Protein AF-A0A839ST83-F1 (afdb_monomer_lite)

Sequence (124 aa):
MRKKEILDAVQRLDEVALYELAADEMESGAIVKGLWLKAQVASRDDPEKARLEYLNLRVQALKDERVVSEIYGEQVSGESYEIDTRTGGRIFRNKKYYEIDRIAWANREGVYEDEFMPAPILKK

Organism: NCBI:txid1579333

Foldseek 3Di:
DVVVVVVVVVVVVLLVVLLVVQVCCVVVVVAPVVLLVVLCVVVVNPPVSSSVSSSVSSSVVVVVVVVVCVVVVVVVVPDDDDPPPPDPDDDPDPPDDPPVVVVVVPPPDDDDDDPDDDDDDDDD

pLDDT: mean 71.06, std 25.55, range [34.28, 97.5]

Radius of gyration: 22.61 Å; chains: 1; bounding box: 65×32×58 Å

Structure (mmCIF, N/CA/C/O backbone):
data_AF-A0A839ST83-F1
#
_entry.id   AF-A0A839ST83-F1
#
loop_
_atom_site.group_PDB
_atom_site.id
_atom_site.type_symbol
_atom_site.label_atom_id
_atom_site.label_alt_id
_atom_site.label_comp_id
_atom_site.label_asym_id
_atom_site.label_entity_id
_atom_site.label_seq_id
_atom_site.pdbx_PDB_ins_code
_atom_site.Cartn_x
_atom_site.Cartn_y
_atom_site.Cartn_z
_atom_site.occupancy
_atom_site.B_iso_or_equiv
_atom_site.auth_seq_id
_atom_site.auth_comp_id
_atom_site.auth_asym_id
_atom_site.auth_atom_id
_atom_site.pdbx_PDB_model_num
ATOM 1 N N . MET A 1 1 ? 2.263 7.671 -32.013 1.00 63.91 1 MET A N 1
ATOM 2 C CA . MET A 1 1 ? 1.005 7.257 -31.352 1.00 63.91 1 MET A CA 1
ATOM 3 C C . MET A 1 1 ? 1.164 5.973 -30.541 1.00 63.91 1 MET A C 1
ATOM 5 O O . MET A 1 1 ? 1.046 6.079 -29.333 1.00 63.91 1 MET A O 1
ATOM 9 N N . ARG A 1 2 ? 1.570 4.828 -31.121 1.00 79.75 2 ARG A N 1
ATOM 10 C CA . ARG A 1 2 ? 1.689 3.531 -30.402 1.00 79.75 2 ARG A CA 1
ATOM 11 C C . ARG A 1 2 ? 2.475 3.527 -29.077 1.00 79.75 2 ARG A C 1
ATOM 13 O O . ARG A 1 2 ? 2.124 2.796 -28.164 1.00 79.75 2 ARG A O 1
ATOM 20 N N . LYS A 1 3 ? 3.523 4.349 -28.936 1.00 83.38 3 LYS A N 1
ATOM 21 C CA . LYS A 1 3 ? 4.343 4.398 -27.708 1.00 83.38 3 LYS A CA 1
ATOM 22 C C . LYS A 1 3 ? 3.552 4.847 -26.468 1.00 83.38 3 LYS A C 1
ATOM 24 O O . LYS A 1 3 ? 3.816 4.343 -25.386 1.00 83.38 3 LYS A O 1
ATOM 29 N N . LYS A 1 4 ? 2.596 5.770 -26.628 1.00 89.81 4 LYS A N 1
ATOM 30 C CA . LYS A 1 4 ? 1.775 6.265 -25.512 1.00 89.81 4 LYS A CA 1
ATOM 31 C C . LYS A 1 4 ? 0.800 5.190 -25.034 1.00 89.81 4 LYS A C 1
ATOM 33 O O . LYS A 1 4 ? 0.749 4.902 -23.854 1.00 89.81 4 LYS A O 1
ATOM 38 N N . GLU A 1 5 ? 0.101 4.550 -25.965 1.00 90.62 5 GLU A N 1
ATOM 39 C CA . GLU A 1 5 ? -0.876 3.498 -25.655 1.00 90.62 5 GLU A CA 1
ATOM 40 C C . GLU A 1 5 ? -0.228 2.304 -24.944 1.00 90.62 5 GLU A C 1
ATOM 42 O O . GLU A 1 5 ? -0.801 1.762 -24.003 1.00 90.62 5 GLU A O 1
ATOM 47 N N . ILE A 1 6 ? 0.987 1.929 -25.366 1.00 91.12 6 ILE A N 1
ATOM 48 C CA . ILE A 1 6 ? 1.780 0.888 -24.702 1.00 91.12 6 ILE A CA 1
ATOM 49 C C . ILE A 1 6 ? 2.165 1.328 -23.286 1.00 91.12 6 ILE A C 1
ATOM 51 O O . ILE A 1 6 ? 2.013 0.543 -22.358 1.00 91.12 6 ILE A O 1
ATOM 55 N N . LEU A 1 7 ? 2.624 2.570 -23.103 1.00 90.25 7 LEU A N 1
ATOM 56 C CA . LEU A 1 7 ? 2.988 3.084 -21.780 1.00 90.25 7 LEU A CA 1
ATOM 57 C C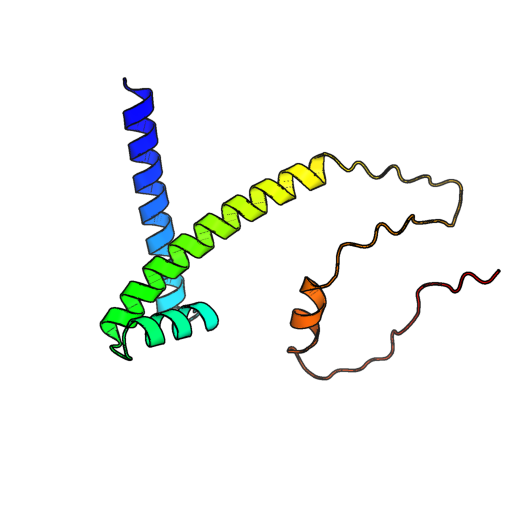 . LEU A 1 7 ? 1.783 3.101 -20.830 1.00 90.25 7 LEU A C 1
ATOM 59 O O . LEU A 1 7 ? 1.886 2.623 -19.705 1.00 90.25 7 LEU A O 1
ATOM 63 N N . ASP A 1 8 ? 0.634 3.578 -21.307 1.00 91.88 8 ASP A N 1
ATOM 64 C CA . ASP A 1 8 ? -0.602 3.610 -20.527 1.00 91.88 8 ASP A CA 1
ATOM 65 C C . ASP A 1 8 ? -1.061 2.182 -20.167 1.00 91.88 8 ASP A C 1
ATOM 67 O O . ASP A 1 8 ? -1.586 1.947 -19.081 1.00 91.88 8 ASP A O 1
ATOM 71 N N . ALA A 1 9 ? -0.872 1.206 -21.066 1.00 91.19 9 ALA A N 1
ATOM 72 C CA . ALA A 1 9 ? -1.176 -0.197 -20.788 1.00 91.19 9 ALA A CA 1
ATOM 73 C C . ALA A 1 9 ? -0.250 -0.798 -19.724 1.00 91.19 9 ALA A C 1
ATOM 75 O O . ALA A 1 9 ? -0.738 -1.481 -18.827 1.00 91.19 9 ALA A O 1
ATOM 76 N N . VAL A 1 10 ? 1.052 -0.506 -19.789 1.00 91.75 10 VAL A N 1
ATOM 77 C CA . VAL A 1 10 ? 2.024 -0.931 -18.770 1.00 91.75 10 VAL A CA 1
ATOM 78 C C . VAL A 1 10 ? 1.669 -0.337 -17.409 1.00 91.75 10 VAL A C 1
ATOM 80 O O . VAL A 1 10 ? 1.599 -1.076 -16.438 1.00 91.75 10 VAL A O 1
ATOM 83 N N . GLN A 1 11 ? 1.345 0.958 -17.339 1.00 89.94 11 GLN A N 1
ATOM 84 C CA . GLN A 1 11 ? 0.949 1.603 -16.081 1.00 89.94 11 GLN A CA 1
ATOM 85 C C . GLN A 1 11 ? -0.283 0.953 -15.443 1.00 89.94 11 GLN A C 1
ATOM 87 O O . GLN A 1 11 ? -0.308 0.756 -14.232 1.00 89.94 11 GLN A O 1
ATOM 92 N N . ARG A 1 12 ? -1.292 0.591 -16.247 1.00 90.12 12 ARG A N 1
ATOM 93 C CA . ARG A 1 12 ? -2.483 -0.105 -15.737 1.00 90.12 12 ARG A CA 1
ATOM 94 C C . ARG A 1 12 ? -2.160 -1.501 -15.208 1.00 90.12 12 ARG A C 1
ATOM 96 O O . ARG A 1 12 ? -2.725 -1.894 -14.196 1.00 90.12 12 ARG A O 1
ATOM 103 N N . LEU A 1 13 ? -1.282 -2.246 -15.881 1.00 92.81 13 LEU A N 1
ATOM 104 C CA . LEU A 1 13 ? -0.870 -3.579 -15.428 1.00 92.81 13 LEU A CA 1
ATOM 105 C C . LEU A 1 13 ? -0.049 -3.507 -14.137 1.00 92.81 13 LEU A C 1
ATOM 107 O O . LEU A 1 13 ? -0.318 -4.264 -13.209 1.00 92.81 13 LEU A O 1
ATOM 111 N N . ASP A 1 14 ? 0.889 -2.562 -14.058 1.00 91.75 14 ASP A N 1
ATOM 112 C CA . ASP A 1 14 ? 1.660 -2.295 -12.843 1.00 91.75 14 ASP A CA 1
ATOM 113 C C . ASP A 1 14 ? 0.735 -1.946 -11.673 1.00 91.75 14 ASP A C 1
ATOM 115 O O . ASP A 1 14 ? 0.914 -2.444 -10.566 1.00 91.75 14 ASP A O 1
ATOM 119 N N . GLU A 1 15 ? -0.278 -1.111 -11.909 1.00 91.75 15 GLU A N 1
ATOM 120 C CA . GLU A 1 15 ? -1.230 -0.730 -10.871 1.00 91.75 15 GLU A CA 1
ATOM 121 C C . GLU A 1 15 ? -2.043 -1.921 -10.352 1.00 91.75 15 GLU A C 1
ATOM 123 O O . GLU A 1 15 ? -2.180 -2.061 -9.139 1.00 91.75 15 GLU A O 1
ATOM 128 N N . VAL A 1 16 ? -2.516 -2.809 -11.233 1.00 95.44 16 VAL A N 1
ATOM 129 C CA . VAL A 1 16 ? -3.210 -4.043 -10.825 1.00 95.44 16 VAL A CA 1
ATOM 130 C C . VAL A 1 16 ? -2.311 -4.912 -9.944 1.00 95.44 16 VAL A C 1
ATOM 132 O O . VAL A 1 16 ? -2.737 -5.308 -8.862 1.00 95.44 16 VAL A O 1
ATOM 135 N N . ALA A 1 17 ? -1.057 -5.131 -10.347 1.00 95.12 17 ALA A N 1
ATOM 136 C CA . ALA A 1 17 ? -0.112 -5.937 -9.574 1.00 95.12 17 ALA A CA 1
ATOM 137 C C . ALA A 1 17 ? 0.166 -5.352 -8.174 1.00 95.12 17 ALA A C 1
ATOM 139 O O . ALA A 1 17 ? 0.342 -6.089 -7.206 1.00 95.12 17 ALA A O 1
ATOM 140 N N . LEU A 1 18 ? 0.179 -4.020 -8.038 1.00 94.75 18 LEU A N 1
ATOM 141 C CA . LEU A 1 18 ? 0.335 -3.365 -6.736 1.00 94.75 18 LEU A CA 1
ATOM 142 C C . LEU A 1 18 ? -0.885 -3.572 -5.829 1.00 94.75 18 LEU A C 1
ATOM 144 O O . LEU A 1 18 ? -0.719 -3.734 -4.620 1.00 94.75 18 LEU A O 1
ATOM 148 N N . TYR A 1 19 ? -2.097 -3.564 -6.390 1.00 97.19 19 TYR A N 1
ATOM 149 C CA . TYR A 1 19 ? -3.309 -3.866 -5.625 1.00 97.19 19 TYR A CA 1
ATOM 150 C C . TYR A 1 19 ? -3.360 -5.329 -5.189 1.00 97.19 19 TYR A C 1
ATOM 152 O O . TYR A 1 19 ? -3.736 -5.587 -4.049 1.00 97.19 19 TYR A O 1
ATOM 160 N N . GLU A 1 20 ? -2.961 -6.263 -6.054 1.00 96.75 20 GLU A N 1
ATOM 161 C CA . GLU A 1 20 ? -2.851 -7.686 -5.705 1.00 96.75 20 GLU A CA 1
ATOM 162 C C . GLU A 1 20 ? -1.883 -7.883 -4.536 1.00 96.75 20 GLU A C 1
ATOM 164 O O . GLU A 1 20 ? -2.256 -8.464 -3.522 1.00 96.75 20 GLU A O 1
ATOM 169 N N . LEU A 1 21 ? -0.694 -7.276 -4.605 1.00 94.88 21 LEU A N 1
ATOM 170 C CA . LEU A 1 21 ? 0.277 -7.337 -3.514 1.00 94.88 21 LEU A CA 1
ATOM 171 C C . LEU A 1 21 ? -0.286 -6.773 -2.196 1.00 94.88 21 LEU A C 1
ATOM 173 O O . LEU A 1 21 ? -0.110 -7.366 -1.133 1.00 94.88 21 LEU A O 1
ATOM 177 N N . ALA A 1 22 ? -0.983 -5.635 -2.251 1.00 94.69 22 ALA A N 1
ATOM 178 C CA . ALA A 1 22 ? -1.605 -5.039 -1.070 1.00 94.69 22 ALA A CA 1
ATOM 179 C C . ALA A 1 22 ? -2.750 -5.900 -0.498 1.00 94.69 22 ALA A C 1
ATOM 181 O O . ALA A 1 22 ? -2.969 -5.899 0.718 1.00 94.69 22 ALA A O 1
ATOM 182 N N . ALA A 1 23 ? -3.483 -6.617 -1.352 1.00 95.62 23 ALA A N 1
ATOM 183 C CA . ALA A 1 23 ? -4.528 -7.548 -0.941 1.00 95.62 23 ALA A CA 1
ATOM 184 C C . ALA A 1 23 ? -3.928 -8.790 -0.269 1.00 95.62 23 ALA A C 1
ATOM 186 O O . ALA A 1 23 ? -4.357 -9.140 0.830 1.00 95.62 23 ALA A O 1
ATOM 187 N N . ASP A 1 24 ? -2.876 -9.372 -0.847 1.00 95.12 24 ASP A N 1
ATOM 188 C CA . ASP A 1 24 ? -2.157 -10.513 -0.272 1.00 95.12 24 ASP A CA 1
ATOM 189 C C . ASP A 1 24 ? -1.596 -10.187 1.125 1.00 95.12 24 ASP A C 1
ATOM 191 O O . ASP A 1 24 ? -1.695 -10.992 2.056 1.00 95.12 24 ASP A O 1
ATOM 195 N N . GLU A 1 25 ? -1.049 -8.980 1.324 1.00 92.31 25 GLU A N 1
ATOM 196 C CA . GLU A 1 25 ? -0.616 -8.499 2.646 1.00 92.31 25 GLU A CA 1
ATOM 197 C C . GLU A 1 25 ? -1.770 -8.452 3.657 1.00 92.31 25 GLU A C 1
ATOM 199 O O . GLU A 1 25 ? -1.593 -8.765 4.838 1.00 92.31 25 GLU A O 1
ATOM 204 N N . MET A 1 26 ? -2.961 -8.058 3.207 1.00 92.31 26 MET A N 1
ATOM 205 C CA . MET A 1 26 ? -4.142 -7.985 4.059 1.00 92.31 26 MET A CA 1
ATOM 206 C C . MET A 1 26 ? -4.667 -9.375 4.421 1.00 92.31 26 MET A C 1
ATOM 208 O O . MET A 1 26 ? -4.965 -9.624 5.590 1.00 92.31 26 MET A O 1
ATOM 212 N N . GLU A 1 27 ? -4.749 -10.280 3.447 1.00 93.56 27 GLU A N 1
ATOM 213 C CA . GLU A 1 27 ? -5.232 -11.651 3.637 1.00 93.56 27 GLU A CA 1
ATOM 214 C C . GLU A 1 27 ? -4.281 -12.485 4.500 1.00 93.56 27 GLU A C 1
ATOM 216 O O . GLU A 1 27 ? -4.721 -13.246 5.363 1.00 93.56 27 GLU A O 1
ATOM 221 N N . SER A 1 28 ? -2.972 -12.292 4.329 1.00 93.44 28 SER A N 1
ATOM 222 C CA . SER A 1 28 ? -1.938 -12.944 5.143 1.00 93.44 28 SER A CA 1
ATOM 223 C C . SER A 1 28 ? -1.783 -12.347 6.547 1.00 93.44 28 SER A C 1
ATOM 225 O O . SER A 1 28 ? -1.107 -12.931 7.397 1.00 93.44 28 SER A O 1
ATOM 227 N N . GLY A 1 29 ? -2.394 -11.189 6.816 1.00 92.56 29 GLY A N 1
ATOM 228 C CA . GLY A 1 29 ? -2.264 -10.470 8.083 1.00 92.56 29 GLY A CA 1
ATOM 229 C C . GLY A 1 29 ? -0.940 -9.711 8.246 1.00 92.56 29 GLY A C 1
ATOM 230 O O . GLY A 1 29 ? -0.682 -9.167 9.322 1.00 92.56 29 GLY A O 1
ATOM 231 N N . ALA A 1 30 ? -0.124 -9.608 7.193 1.00 93.50 30 ALA A N 1
ATOM 232 C CA . ALA A 1 30 ? 1.120 -8.833 7.140 1.00 93.50 30 ALA A CA 1
ATOM 233 C C . ALA A 1 30 ? 0.880 -7.313 6.993 1.00 93.50 30 ALA A C 1
ATOM 235 O O . ALA A 1 30 ? 1.646 -6.589 6.361 1.00 93.50 30 ALA A O 1
ATOM 236 N N . ILE A 1 31 ? -0.198 -6.815 7.599 1.00 93.06 31 ILE A N 1
ATOM 237 C CA . ILE A 1 31 ? -0.690 -5.450 7.439 1.00 93.06 31 ILE A CA 1
ATOM 238 C C . ILE A 1 31 ? 0.270 -4.439 8.073 1.00 93.06 31 ILE A C 1
ATOM 240 O O . ILE A 1 31 ? 0.660 -4.550 9.243 1.00 93.06 31 ILE A O 1
ATOM 244 N N . VAL A 1 32 ? 0.557 -3.359 7.344 1.00 93.44 32 VAL A N 1
ATOM 245 C CA . VAL A 1 32 ? 1.292 -2.212 7.886 1.00 93.44 32 VAL A CA 1
ATOM 246 C C . VAL A 1 32 ? 0.392 -1.444 8.858 1.00 93.44 32 VAL A C 1
ATOM 248 O O . VAL A 1 32 ? -0.443 -0.628 8.462 1.00 93.44 32 VAL A O 1
ATOM 251 N N . LYS A 1 33 ? 0.583 -1.681 10.162 1.00 94.38 33 LYS A N 1
ATOM 252 C CA . LYS A 1 33 ? -0.272 -1.150 11.245 1.00 94.38 33 LYS A CA 1
ATOM 253 C C . LYS A 1 33 ? -0.526 0.360 11.163 1.00 94.38 33 LYS A C 1
ATOM 255 O O . LYS A 1 33 ? -1.643 0.803 11.410 1.00 94.38 33 LYS A O 1
ATOM 260 N N . GLY A 1 34 ? 0.488 1.151 10.807 1.00 95.62 34 GLY A N 1
ATOM 261 C CA . GLY A 1 34 ? 0.352 2.607 10.682 1.00 95.62 34 GLY A CA 1
ATOM 262 C C . GLY A 1 34 ? -0.607 3.032 9.564 1.00 95.62 34 GLY A C 1
ATOM 263 O O . GLY A 1 34 ? -1.436 3.918 9.768 1.00 95.62 34 GLY A O 1
ATOM 264 N N . LEU A 1 35 ? -0.542 2.368 8.405 1.00 95.12 35 LEU A N 1
ATOM 265 C CA . LEU A 1 35 ? -1.457 2.620 7.288 1.00 95.12 35 LEU A CA 1
ATOM 266 C C . LEU A 1 35 ? -2.865 2.117 7.598 1.00 95.12 35 LEU A C 1
ATOM 268 O O . LEU A 1 35 ? -3.837 2.789 7.269 1.00 95.12 35 LEU A O 1
ATOM 272 N N . TRP A 1 36 ? -2.976 0.986 8.294 1.00 95.75 36 TRP A N 1
ATOM 273 C CA . TRP A 1 36 ? -4.261 0.451 8.733 1.00 95.75 36 TRP A CA 1
ATOM 274 C C . TRP A 1 36 ? -5.007 1.400 9.670 1.00 95.75 36 TRP A C 1
ATOM 276 O O . TRP A 1 36 ? -6.166 1.721 9.426 1.00 95.75 36 TRP A O 1
ATOM 286 N N . LEU A 1 37 ? -4.334 1.928 10.694 1.00 96.75 37 LEU A N 1
ATOM 287 C CA . LEU A 1 37 ? -4.931 2.919 11.594 1.00 96.75 37 LEU A CA 1
ATOM 288 C C . LEU A 1 37 ? -5.348 4.188 10.843 1.00 96.75 37 LEU A C 1
ATOM 290 O O . LEU A 1 37 ? -6.429 4.723 11.079 1.00 96.75 37 LEU A O 1
ATOM 294 N N . LYS A 1 38 ? -4.522 4.653 9.897 1.00 95.88 38 LYS A N 1
ATOM 295 C CA . LYS A 1 38 ? -4.865 5.794 9.038 1.00 95.88 38 LYS A CA 1
ATOM 296 C C . LYS A 1 38 ? -6.133 5.519 8.220 1.00 95.88 38 LYS A C 1
ATOM 298 O O . LYS A 1 38 ? -6.996 6.391 8.136 1.00 95.88 38 LYS A O 1
ATOM 303 N N . ALA A 1 39 ? -6.266 4.309 7.681 1.00 96.69 39 ALA A N 1
ATOM 304 C CA . ALA A 1 39 ? -7.440 3.875 6.935 1.00 96.69 39 ALA A CA 1
ATOM 305 C C . ALA A 1 39 ? -8.699 3.798 7.817 1.00 96.69 39 ALA A C 1
ATOM 307 O O . ALA A 1 39 ? -9.764 4.264 7.411 1.00 96.69 39 ALA A O 1
ATOM 308 N N . GLN A 1 40 ? -8.576 3.282 9.045 1.00 96.62 40 GLN A N 1
ATOM 309 C CA . GLN A 1 40 ? -9.671 3.227 10.022 1.00 96.62 40 GLN A CA 1
ATOM 310 C C . GLN A 1 40 ? -10.176 4.623 10.403 1.00 96.62 40 GLN A C 1
ATOM 312 O O . GLN A 1 40 ? -11.379 4.882 10.340 1.00 96.62 40 GLN A O 1
ATOM 317 N N . VAL A 1 41 ? -9.259 5.550 10.708 1.00 96.94 41 VAL A N 1
ATOM 318 C CA . VAL A 1 41 ? -9.593 6.946 11.034 1.00 96.94 41 VAL A CA 1
ATOM 319 C C . VAL A 1 41 ? -10.314 7.626 9.869 1.00 96.94 41 VAL A C 1
ATOM 321 O O . VAL A 1 41 ? -11.349 8.262 10.071 1.00 96.94 41 VAL A O 1
ATOM 324 N N . ALA A 1 42 ? -9.805 7.469 8.644 1.00 95.06 42 ALA A N 1
ATOM 325 C CA . ALA A 1 42 ? -10.428 8.034 7.447 1.00 95.06 42 ALA A CA 1
ATOM 326 C C . ALA A 1 42 ? -11.827 7.448 7.184 1.00 95.06 42 ALA A C 1
ATOM 328 O O . ALA A 1 42 ? -12.735 8.153 6.739 1.00 95.06 42 ALA A O 1
ATOM 329 N N . SER A 1 43 ? -12.017 6.178 7.532 1.00 94.81 43 SER A N 1
ATOM 330 C CA . SER A 1 43 ? -13.257 5.432 7.311 1.00 94.81 43 SER A CA 1
ATOM 331 C C . SER A 1 43 ? -14.287 5.582 8.426 1.00 94.81 43 SER A C 1
ATOM 333 O O . SER A 1 43 ? -15.391 5.056 8.296 1.00 94.81 43 SER A O 1
ATOM 335 N N . ARG A 1 44 ? -13.961 6.315 9.502 1.00 92.94 44 ARG A N 1
ATOM 336 C CA . ARG A 1 44 ? -14.807 6.453 10.701 1.00 92.94 44 ARG A CA 1
ATOM 337 C C . ARG A 1 44 ? -15.214 5.090 11.271 1.00 92.94 44 ARG A C 1
ATOM 339 O O . ARG A 1 44 ? -16.389 4.864 11.551 1.00 92.94 44 ARG A O 1
ATOM 346 N N . ASP A 1 45 ? -14.238 4.189 11.369 1.00 86.56 45 ASP A N 1
ATOM 347 C CA . ASP A 1 45 ? -14.388 2.819 11.877 1.00 86.56 45 ASP A CA 1
ATOM 348 C C . ASP A 1 45 ? -15.351 1.916 11.083 1.00 86.56 45 ASP A C 1
ATOM 350 O O . ASP A 1 45 ? -15.710 0.832 11.542 1.00 86.56 45 ASP A O 1
ATOM 354 N N . ASP A 1 46 ? -15.735 2.306 9.863 1.00 96.62 46 ASP A N 1
ATOM 355 C CA . ASP A 1 46 ? -16.419 1.409 8.930 1.00 96.62 46 ASP A CA 1
ATOM 356 C C . ASP A 1 46 ? -15.408 0.382 8.378 1.00 96.62 46 ASP A C 1
ATOM 358 O O . ASP A 1 46 ? -14.463 0.770 7.680 1.00 96.62 46 ASP A O 1
ATOM 362 N N . PRO A 1 47 ? -15.566 -0.919 8.686 1.00 91.56 47 PRO A N 1
ATOM 363 C CA . PRO A 1 47 ? -14.561 -1.931 8.383 1.00 91.56 47 PRO A CA 1
ATOM 364 C C . PRO A 1 47 ? -14.385 -2.167 6.882 1.00 91.56 47 PRO A C 1
ATOM 366 O O . PRO A 1 47 ? -13.263 -2.406 6.440 1.00 91.56 47 PRO A O 1
ATOM 369 N N . GLU A 1 48 ? -15.454 -2.070 6.090 1.00 94.88 48 GLU A N 1
ATOM 370 C CA . GLU A 1 48 ? -15.378 -2.269 4.639 1.00 94.88 48 GLU A CA 1
ATOM 371 C C . GLU A 1 48 ? -14.682 -1.083 3.976 1.00 94.88 48 GLU A C 1
ATOM 373 O O . GLU A 1 48 ? -13.785 -1.252 3.148 1.00 94.88 48 GLU A O 1
ATOM 378 N N . LYS A 1 49 ? -15.014 0.137 4.411 1.00 96.25 49 LYS A N 1
ATOM 379 C CA . LYS A 1 49 ? -14.316 1.337 3.937 1.00 96.25 49 LYS A CA 1
ATOM 380 C C . LYS A 1 49 ? -12.848 1.345 4.356 1.00 96.25 49 LYS A C 1
ATOM 382 O O . LYS A 1 49 ? -12.003 1.689 3.538 1.00 96.25 49 LYS A O 1
ATOM 387 N N . ALA A 1 50 ? -12.533 0.904 5.575 1.00 95.12 50 ALA A N 1
ATOM 388 C CA . ALA A 1 50 ? -11.158 0.854 6.069 1.00 95.12 50 ALA A CA 1
ATOM 389 C C . ALA A 1 50 ? -10.293 -0.117 5.259 1.00 95.12 50 ALA A C 1
ATOM 391 O O . ALA A 1 50 ? -9.132 0.180 4.989 1.00 95.12 50 ALA A O 1
ATOM 392 N N . ARG A 1 51 ? -10.858 -1.247 4.816 1.00 95.50 51 ARG A N 1
ATOM 393 C CA . ARG A 1 51 ? -10.172 -2.176 3.906 1.00 95.50 51 ARG A CA 1
ATOM 394 C C . ARG A 1 51 ? -9.848 -1.516 2.571 1.00 95.50 51 ARG A C 1
ATOM 396 O O . ARG A 1 51 ? -8.694 -1.530 2.155 1.00 95.50 51 ARG A O 1
ATOM 403 N N . LEU A 1 52 ? -10.836 -0.895 1.931 1.00 97.00 52 LEU A N 1
ATOM 404 C CA . LEU A 1 52 ? -10.633 -0.218 0.646 1.00 97.00 52 LEU A CA 1
ATOM 405 C C . LEU A 1 52 ? -9.623 0.931 0.760 1.00 97.00 52 LEU A C 1
ATOM 407 O O . LEU A 1 52 ? -8.734 1.073 -0.077 1.00 97.00 52 LEU A O 1
ATOM 411 N N . GLU A 1 53 ? -9.722 1.716 1.828 1.00 97.50 53 GLU A N 1
ATOM 412 C CA . GLU A 1 53 ? -8.816 2.832 2.072 1.00 97.50 53 GLU A CA 1
ATOM 413 C C . GLU A 1 53 ? -7.387 2.355 2.363 1.00 97.50 53 GLU A C 1
ATOM 415 O O . GLU A 1 53 ? -6.425 2.959 1.888 1.00 97.50 53 GLU A O 1
ATOM 420 N N . TYR A 1 54 ? -7.221 1.232 3.071 1.00 97.44 54 TYR A N 1
ATOM 421 C CA . TYR A 1 54 ? -5.908 0.621 3.263 1.00 97.44 54 TYR A CA 1
ATOM 422 C C . TYR A 1 54 ? -5.272 0.228 1.931 1.00 97.44 54 TYR A C 1
ATOM 424 O O . TYR A 1 54 ? -4.103 0.541 1.720 1.00 97.44 54 TYR A O 1
ATOM 432 N N . LEU A 1 55 ? -6.022 -0.421 1.033 1.00 97.44 55 LEU A N 1
ATOM 433 C CA . LEU A 1 55 ? -5.500 -0.833 -0.273 1.00 97.44 55 LEU A CA 1
ATOM 434 C C . LEU A 1 55 ? -4.988 0.378 -1.063 1.00 97.44 55 LEU A C 1
ATOM 436 O O . LEU A 1 55 ? -3.860 0.361 -1.554 1.00 97.44 55 LEU A O 1
ATOM 440 N N . ASN A 1 56 ? -5.761 1.468 -1.095 1.00 96.94 56 ASN A N 1
ATOM 441 C CA . ASN A 1 56 ? -5.354 2.713 -1.751 1.00 96.94 56 ASN A CA 1
ATOM 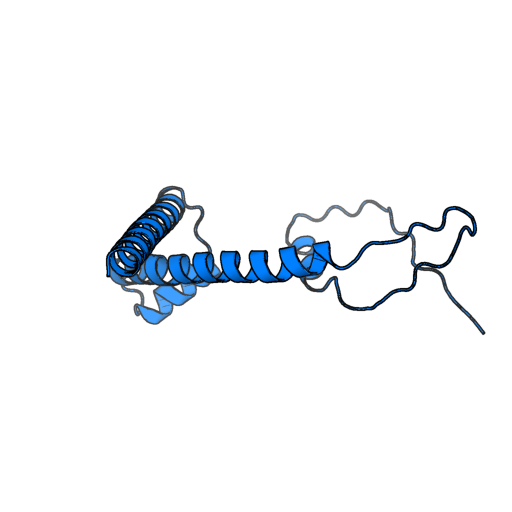442 C C . ASN A 1 56 ? -4.064 3.286 -1.149 1.00 96.94 56 ASN A C 1
ATOM 444 O O . ASN A 1 56 ? -3.123 3.629 -1.869 1.00 96.94 56 ASN A O 1
ATOM 448 N N . LEU A 1 57 ? -4.009 3.383 0.182 1.00 97.19 57 LEU A N 1
ATOM 449 C CA . LEU A 1 57 ? -2.846 3.902 0.898 1.00 97.19 57 LEU A CA 1
ATOM 450 C C . LEU A 1 57 ? -1.610 3.021 0.698 1.00 97.19 57 LEU A C 1
ATOM 452 O O . LEU A 1 57 ? -0.504 3.545 0.564 1.00 97.19 57 LEU A O 1
ATOM 456 N N . ARG A 1 58 ? -1.783 1.698 0.665 1.00 96.88 58 ARG A N 1
ATOM 457 C CA . ARG A 1 58 ? -0.677 0.755 0.513 1.00 96.88 58 ARG A CA 1
ATOM 458 C C . ARG A 1 58 ? -0.106 0.779 -0.896 1.00 96.88 58 ARG A C 1
ATOM 460 O O . ARG A 1 58 ? 1.111 0.829 -1.034 1.00 96.88 58 ARG A O 1
ATOM 467 N N . VAL A 1 59 ? -0.951 0.847 -1.923 1.00 96.56 59 VAL A N 1
ATOM 468 C CA . VAL A 1 59 ? -0.497 1.019 -3.311 1.00 96.56 59 VAL A CA 1
ATOM 469 C C . VAL A 1 59 ? 0.327 2.294 -3.470 1.00 96.56 59 VAL A C 1
ATOM 471 O O . VAL A 1 59 ? 1.369 2.266 -4.120 1.00 96.56 59 VAL A O 1
ATOM 474 N N . GLN A 1 60 ? -0.095 3.406 -2.860 1.00 95.25 60 GLN A N 1
ATOM 475 C CA . GLN A 1 60 ? 0.701 4.637 -2.883 1.00 95.25 60 GLN A CA 1
ATOM 476 C C . GLN A 1 60 ? 2.033 4.469 -2.149 1.00 95.25 60 GLN A C 1
ATOM 478 O O . GLN A 1 60 ? 3.070 4.807 -2.707 1.00 95.25 60 GLN A O 1
ATOM 483 N N . ALA A 1 61 ? 2.030 3.857 -0.964 1.00 93.88 61 ALA A N 1
ATOM 484 C CA . ALA A 1 61 ? 3.265 3.584 -0.233 1.00 93.88 61 ALA A CA 1
ATOM 485 C C . ALA A 1 61 ? 4.248 2.718 -1.042 1.00 93.88 61 ALA A C 1
ATOM 487 O O . ALA A 1 61 ? 5.433 3.018 -1.072 1.00 93.88 61 ALA A O 1
ATOM 488 N N . LEU A 1 62 ? 3.769 1.694 -1.755 1.00 92.94 62 LEU A N 1
ATOM 489 C CA . LEU A 1 62 ? 4.605 0.850 -2.618 1.00 92.94 62 LEU A CA 1
ATOM 490 C C . LEU A 1 62 ? 5.191 1.624 -3.813 1.00 92.94 62 LEU A C 1
ATOM 492 O O . LEU A 1 62 ? 6.333 1.388 -4.211 1.00 92.94 62 LEU A O 1
ATOM 496 N N . LYS A 1 63 ? 4.426 2.564 -4.386 1.00 93.12 63 LYS A N 1
ATOM 497 C CA . LYS A 1 63 ? 4.927 3.477 -5.429 1.00 93.12 63 LYS A CA 1
ATOM 498 C C . LYS A 1 63 ? 6.023 4.385 -4.864 1.00 93.12 63 LYS A C 1
ATOM 500 O O . LYS A 1 63 ? 7.076 4.514 -5.485 1.00 93.12 63 LYS A O 1
ATOM 505 N N . ASP A 1 64 ? 5.808 4.945 -3.676 1.00 93.06 64 ASP A N 1
ATOM 506 C CA . ASP A 1 64 ? 6.785 5.799 -2.995 1.00 93.06 64 ASP A CA 1
ATOM 507 C C . ASP A 1 64 ? 8.061 5.022 -2.636 1.00 93.06 64 ASP A C 1
ATOM 509 O O . ASP A 1 64 ? 9.163 5.506 -2.881 1.00 93.06 64 ASP A O 1
ATOM 513 N N . GLU A 1 65 ? 7.936 3.793 -2.126 1.00 88.19 65 GLU A N 1
ATOM 514 C CA . GLU A 1 65 ? 9.064 2.900 -1.830 1.00 88.19 65 GLU A CA 1
ATOM 515 C C . GLU A 1 65 ? 9.927 2.645 -3.074 1.00 88.19 65 GLU A C 1
ATOM 517 O O . GLU A 1 65 ? 11.157 2.706 -2.991 1.00 88.19 65 GLU A O 1
ATOM 522 N N . ARG A 1 66 ? 9.304 2.426 -4.243 1.00 88.56 66 ARG A N 1
ATOM 523 C CA . ARG A 1 66 ? 10.021 2.263 -5.519 1.00 88.56 66 ARG A CA 1
ATOM 524 C C . ARG A 1 66 ? 10.808 3.524 -5.882 1.00 88.56 66 ARG A C 1
ATOM 526 O O . ARG A 1 66 ? 12.000 3.430 -6.154 1.00 88.56 66 ARG A O 1
ATOM 533 N N . VAL A 1 67 ? 10.173 4.696 -5.820 1.00 89.19 67 VAL A N 1
ATOM 534 C CA . VAL A 1 67 ? 10.822 5.989 -6.117 1.00 89.19 67 VAL A CA 1
ATOM 535 C C . VAL A 1 67 ? 11.994 6.245 -5.171 1.00 89.19 67 VAL A C 1
ATOM 537 O O . VAL A 1 67 ? 13.080 6.635 -5.593 1.00 89.19 67 VAL A O 1
ATOM 540 N N . VAL A 1 68 ? 11.794 5.996 -3.879 1.00 85.62 68 VAL A N 1
ATOM 541 C CA . VAL A 1 68 ? 12.832 6.149 -2.860 1.00 85.62 68 VAL A CA 1
ATOM 542 C C . VAL A 1 68 ? 14.005 5.204 -3.134 1.00 85.62 68 VAL A C 1
ATOM 544 O O . VAL A 1 68 ? 15.160 5.629 -3.087 1.00 85.62 68 VAL A O 1
ATOM 547 N N . SER A 1 69 ? 13.724 3.943 -3.473 1.00 80.19 69 SER A N 1
ATOM 548 C CA . SER A 1 69 ? 14.752 2.965 -3.836 1.00 80.19 69 SER A CA 1
ATOM 549 C C . SER A 1 69 ? 15.537 3.371 -5.085 1.00 80.19 69 SER A C 1
ATOM 551 O O . SER A 1 69 ? 16.744 3.142 -5.132 1.00 80.19 69 SER A O 1
ATOM 553 N N . GLU A 1 70 ? 14.888 3.965 -6.087 1.00 81.00 70 GLU A N 1
ATOM 554 C CA . GLU A 1 70 ? 15.550 4.471 -7.296 1.00 81.00 70 GLU A CA 1
ATOM 555 C C . GLU A 1 70 ? 16.512 5.619 -6.958 1.00 81.00 70 GLU A C 1
ATOM 557 O O . GLU A 1 70 ? 17.683 5.570 -7.337 1.00 81.00 70 GLU A O 1
ATOM 562 N N . ILE A 1 71 ? 16.061 6.595 -6.162 1.00 80.12 71 ILE A N 1
ATOM 563 C CA . ILE A 1 71 ? 16.876 7.748 -5.745 1.00 80.12 71 ILE A CA 1
ATOM 564 C C . ILE A 1 71 ? 18.115 7.297 -4.961 1.00 80.12 71 ILE A C 1
ATOM 566 O O . ILE A 1 71 ? 19.225 7.765 -5.223 1.00 80.12 71 ILE A O 1
ATOM 570 N N . TYR A 1 72 ? 17.950 6.394 -3.991 1.00 75.56 72 TYR A N 1
ATOM 571 C CA . TYR A 1 72 ? 19.077 5.916 -3.188 1.00 75.56 72 TYR A CA 1
ATOM 572 C C . TYR A 1 72 ? 19.993 4.964 -3.963 1.00 75.56 72 TYR A C 1
ATOM 574 O O . TYR A 1 72 ? 21.211 5.032 -3.800 1.00 75.56 72 TYR A O 1
ATOM 582 N N . GLY A 1 73 ? 19.444 4.114 -4.834 1.00 65.88 73 GLY A N 1
ATOM 583 C CA . GLY A 1 73 ? 20.237 3.242 -5.700 1.00 65.88 73 GLY A CA 1
ATOM 584 C C . GLY A 1 73 ? 21.151 4.028 -6.644 1.00 65.88 73 GLY A C 1
ATOM 585 O O . GLY A 1 73 ? 22.304 3.650 -6.853 1.00 65.88 73 GLY A O 1
ATOM 586 N N . GLU A 1 74 ? 20.674 5.165 -7.152 1.00 56.62 74 GLU A N 1
ATOM 587 C CA . GLU A 1 74 ? 21.457 6.057 -8.008 1.00 56.62 74 GLU A CA 1
ATOM 588 C C . GLU A 1 74 ? 22.580 6.763 -7.226 1.00 56.62 74 GLU A C 1
ATOM 590 O O . GLU A 1 74 ? 23.719 6.818 -7.693 1.00 56.62 74 GLU A O 1
ATOM 595 N N . GLN A 1 75 ? 22.313 7.203 -5.990 1.00 52.84 75 GLN A N 1
ATOM 596 C CA . GLN A 1 75 ? 23.307 7.851 -5.120 1.00 52.84 75 GLN A CA 1
ATOM 597 C C . GLN A 1 75 ? 24.467 6.924 -4.724 1.00 52.84 75 GLN A C 1
ATOM 599 O O . GLN A 1 75 ? 25.620 7.352 -4.731 1.00 52.84 75 GLN A O 1
ATOM 604 N N . VAL A 1 76 ? 24.191 5.649 -4.433 1.00 50.91 76 VAL A N 1
ATOM 605 C CA . VAL A 1 76 ? 25.226 4.674 -4.032 1.00 50.91 76 VAL A CA 1
ATOM 606 C C . VAL A 1 76 ? 26.155 4.313 -5.200 1.00 50.91 76 VAL A C 1
ATOM 608 O O . VAL A 1 76 ? 27.326 4.011 -4.988 1.00 50.91 76 VAL A O 1
ATOM 611 N N . SER A 1 77 ? 25.681 4.407 -6.447 1.00 44.56 77 SER A N 1
ATOM 612 C CA . SER A 1 77 ? 26.513 4.161 -7.635 1.00 44.56 77 SER A CA 1
ATOM 613 C C . SER A 1 77 ? 27.541 5.271 -7.925 1.00 44.56 77 SER A C 1
ATOM 615 O O . SER A 1 77 ? 28.513 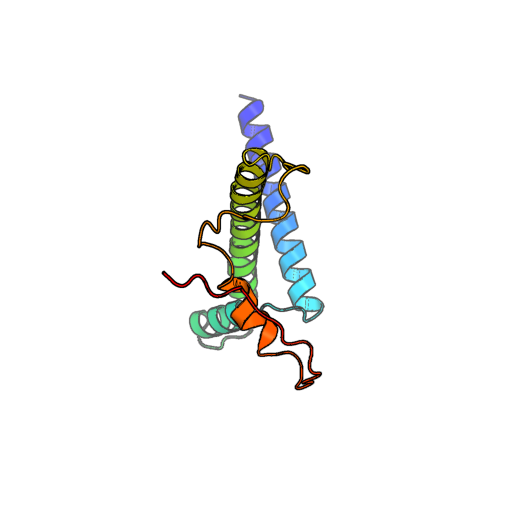5.033 -8.642 1.00 44.56 77 SER A O 1
ATOM 617 N N . GLY A 1 78 ? 27.348 6.469 -7.355 1.00 43.88 78 GLY A N 1
ATOM 618 C CA . GLY A 1 78 ? 28.223 7.634 -7.525 1.00 43.88 78 GLY A CA 1
ATOM 619 C C . GLY A 1 78 ? 29.278 7.823 -6.427 1.00 43.88 78 GLY A C 1
ATOM 620 O O . GLY A 1 78 ? 30.203 8.613 -6.610 1.00 43.88 78 GLY A O 1
ATOM 621 N N . GLU A 1 79 ? 29.178 7.104 -5.306 1.00 40.81 79 GLU A N 1
ATOM 622 C CA . GLU A 1 79 ? 30.165 7.136 -4.220 1.00 40.81 79 GLU A CA 1
ATOM 623 C C . GLU A 1 79 ? 31.083 5.907 -4.290 1.00 40.81 79 GLU A C 1
ATOM 625 O O . GLU A 1 79 ? 30.931 4.917 -3.576 1.00 40.81 79 GLU A O 1
ATOM 630 N N . SER A 1 80 ? 32.088 5.970 -5.163 1.00 37.28 80 SER A N 1
ATOM 631 C CA . SER A 1 80 ? 33.220 5.046 -5.117 1.00 37.28 80 SER A CA 1
ATOM 632 C C . SER A 1 80 ? 34.081 5.352 -3.887 1.00 37.28 80 SER A C 1
ATOM 634 O O . SER A 1 80 ? 34.787 6.361 -3.846 1.00 37.28 80 SER A O 1
ATOM 636 N N . TYR A 1 81 ? 34.044 4.476 -2.883 1.00 46.97 81 TYR A N 1
ATOM 637 C CA . TYR A 1 81 ? 34.999 4.502 -1.777 1.00 46.97 81 TYR A CA 1
ATOM 638 C C . TYR A 1 81 ? 36.360 3.990 -2.266 1.00 46.97 81 TYR A C 1
ATOM 640 O O . TYR A 1 81 ? 36.551 2.786 -2.442 1.00 46.97 81 TYR A O 1
ATOM 648 N N . GLU A 1 82 ? 37.329 4.886 -2.467 1.00 40.25 82 GLU A N 1
ATOM 649 C CA . GLU A 1 82 ? 38.731 4.480 -2.584 1.00 40.25 82 GLU A CA 1
ATOM 650 C C . GLU A 1 82 ? 39.230 4.020 -1.209 1.00 40.25 82 GLU A C 1
ATOM 652 O O . GLU A 1 82 ? 39.383 4.805 -0.271 1.00 40.25 82 GLU A O 1
ATOM 657 N N . ILE A 1 83 ? 39.461 2.715 -1.075 1.00 44.53 83 ILE A N 1
ATOM 658 C CA . ILE A 1 83 ? 40.078 2.132 0.113 1.00 44.53 83 ILE A CA 1
ATOM 659 C C . ILE A 1 83 ? 41.593 2.347 -0.006 1.00 44.53 83 ILE A C 1
ATOM 661 O O . ILE A 1 83 ? 42.280 1.574 -0.673 1.00 44.53 83 ILE A O 1
ATOM 665 N N . ASP A 1 84 ? 42.132 3.385 0.639 1.00 42.12 84 ASP A N 1
ATOM 666 C CA . ASP A 1 84 ? 43.583 3.529 0.803 1.00 42.12 84 ASP A CA 1
ATOM 667 C C . ASP A 1 84 ? 44.075 2.529 1.863 1.00 42.12 84 ASP A C 1
ATOM 669 O O . ASP A 1 84 ? 43.940 2.727 3.073 1.00 42.12 84 ASP A O 1
ATOM 673 N N . THR A 1 85 ? 44.650 1.417 1.405 1.00 47.09 85 THR A N 1
ATOM 674 C CA . THR A 1 85 ? 45.167 0.345 2.265 1.00 47.09 85 THR A CA 1
ATOM 675 C C . THR A 1 85 ? 46.535 0.657 2.886 1.00 47.09 85 THR A C 1
ATOM 677 O O . THR A 1 85 ? 47.148 -0.241 3.464 1.00 47.09 85 THR A O 1
ATOM 680 N N . ARG A 1 86 ? 47.073 1.882 2.767 1.00 47.06 86 ARG A N 1
ATOM 681 C CA . ARG A 1 86 ? 48.429 2.210 3.254 1.00 47.06 86 ARG A CA 1
ATOM 682 C C . ARG A 1 86 ? 48.489 2.947 4.581 1.00 47.06 86 ARG A C 1
ATOM 684 O O . ARG A 1 86 ? 49.493 2.818 5.278 1.00 47.06 86 ARG A O 1
ATOM 691 N N . THR A 1 87 ? 47.462 3.696 4.965 1.00 44.66 87 THR A N 1
ATOM 692 C CA . THR A 1 87 ? 47.463 4.419 6.244 1.00 44.66 87 THR A CA 1
ATOM 693 C C . THR A 1 87 ? 46.327 3.924 7.125 1.00 44.66 87 THR A C 1
ATOM 695 O O . THR A 1 87 ? 45.179 4.331 6.993 1.00 44.66 87 THR A O 1
ATOM 698 N N . GLY A 1 88 ? 46.658 3.014 8.045 1.00 45.28 88 GLY A N 1
ATOM 699 C CA . GLY A 1 88 ? 45.750 2.503 9.073 1.00 45.28 88 GLY A CA 1
ATOM 700 C C . GLY A 1 88 ? 45.221 3.600 10.002 1.00 45.28 88 GLY A C 1
ATOM 701 O O . GLY A 1 88 ? 45.689 3.748 11.127 1.00 45.28 88 GLY A O 1
ATOM 702 N N . GLY A 1 89 ? 44.227 4.357 9.538 1.00 43.66 89 GLY A N 1
ATOM 703 C CA . GLY A 1 89 ? 43.484 5.328 10.330 1.00 43.66 89 GLY A CA 1
ATOM 704 C C . GLY A 1 89 ? 43.296 6.675 9.642 1.00 43.66 89 GLY A C 1
ATOM 705 O O . GLY A 1 89 ? 44.142 7.557 9.767 1.00 43.66 89 GLY A O 1
ATOM 706 N N . ARG A 1 90 ? 42.124 6.859 9.020 1.00 37.28 90 ARG A N 1
ATOM 707 C CA . ARG A 1 90 ? 41.205 8.003 9.209 1.00 37.28 90 ARG A CA 1
ATOM 708 C C . ARG A 1 90 ? 40.027 7.873 8.244 1.00 37.28 90 ARG A C 1
ATOM 710 O O . ARG A 1 90 ? 40.090 8.288 7.096 1.00 37.28 90 ARG A O 1
ATOM 717 N N . ILE A 1 91 ? 38.928 7.322 8.750 1.00 42.28 91 ILE A N 1
ATOM 718 C CA . ILE A 1 91 ? 37.627 7.381 8.081 1.00 42.28 91 ILE A CA 1
ATOM 719 C C . ILE A 1 91 ? 37.099 8.809 8.259 1.00 42.28 91 ILE A C 1
ATOM 721 O O . ILE A 1 91 ? 36.856 9.249 9.389 1.00 42.28 91 ILE A O 1
ATOM 725 N N . PHE A 1 92 ? 36.935 9.548 7.162 1.00 36.41 92 PHE A N 1
ATOM 726 C CA . PHE A 1 92 ? 36.213 10.816 7.182 1.00 36.41 92 PHE A CA 1
ATOM 727 C C . PHE A 1 92 ? 34.727 10.522 7.420 1.00 36.41 92 PHE A C 1
ATOM 729 O O . PHE A 1 92 ? 34.012 10.052 6.542 1.00 36.41 92 PHE A O 1
ATOM 736 N N . ARG A 1 93 ? 34.263 10.776 8.650 1.00 40.81 93 ARG A N 1
ATOM 737 C CA . ARG A 1 93 ? 32.839 10.762 9.004 1.00 40.81 93 ARG A CA 1
ATOM 738 C C . ARG A 1 93 ? 32.143 11.921 8.295 1.00 40.81 93 ARG A C 1
ATOM 740 O O . ARG A 1 93 ? 32.191 13.041 8.803 1.00 40.81 93 ARG A O 1
ATOM 747 N N . ASN A 1 94 ? 31.441 11.661 7.194 1.00 35.47 94 ASN A N 1
ATOM 748 C CA . ASN A 1 94 ? 30.356 12.552 6.800 1.00 35.47 94 ASN A CA 1
ATOM 749 C C . ASN A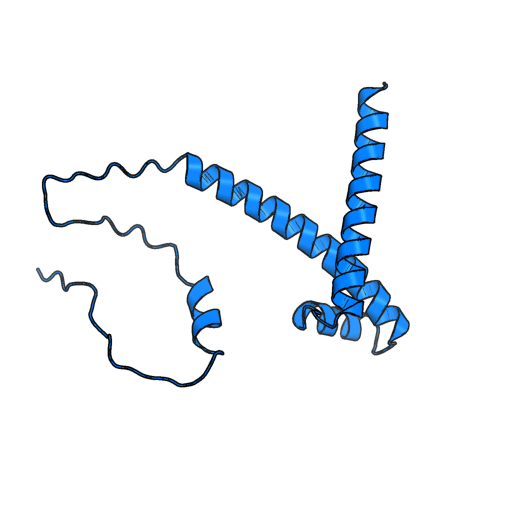 1 94 ? 29.081 12.112 7.534 1.00 35.47 94 ASN A C 1
ATOM 751 O O . ASN A 1 94 ? 28.486 11.073 7.258 1.00 35.47 94 ASN A O 1
ATOM 755 N N . LYS A 1 95 ? 28.745 12.873 8.580 1.00 38.72 95 LYS A N 1
ATOM 756 C CA . LYS A 1 95 ? 27.566 12.712 9.438 1.00 38.72 95 LYS A CA 1
ATOM 757 C C . LYS A 1 95 ? 26.287 12.847 8.602 1.00 38.72 95 LYS A C 1
ATOM 759 O O . LYS A 1 95 ? 25.805 13.970 8.465 1.00 38.72 95 LYS A O 1
ATOM 764 N N . LYS A 1 96 ? 25.689 11.753 8.114 1.00 35.44 96 LYS A N 1
ATOM 765 C CA . LYS A 1 96 ? 24.247 11.777 7.793 1.00 35.44 96 LYS A CA 1
ATOM 766 C C . LYS A 1 96 ? 23.519 10.440 7.629 1.00 35.44 96 LYS A C 1
ATOM 768 O O . LYS A 1 96 ? 22.514 10.403 6.934 1.00 35.44 96 LYS A O 1
ATOM 773 N N . TYR A 1 97 ? 23.944 9.378 8.301 1.00 39.81 97 TYR A N 1
ATOM 774 C CA . TYR A 1 97 ? 23.126 8.166 8.408 1.00 39.81 97 TYR A CA 1
ATOM 775 C C . TYR A 1 97 ? 23.137 7.643 9.846 1.00 39.81 97 TYR A C 1
ATOM 777 O O . TYR A 1 97 ? 24.017 8.016 10.617 1.00 39.81 97 TYR A O 1
ATOM 785 N N . TYR A 1 98 ? 22.118 6.852 10.189 1.00 42.44 98 TYR A N 1
ATOM 786 C CA . TYR A 1 98 ? 21.730 6.330 11.514 1.00 42.44 98 TYR A CA 1
ATOM 787 C C . TYR A 1 98 ? 20.731 7.177 12.329 1.00 42.44 98 TYR A C 1
ATOM 789 O O . TYR A 1 98 ? 20.905 7.413 13.526 1.00 42.44 98 TYR A O 1
ATOM 797 N N . GLU A 1 99 ? 19.623 7.587 11.707 1.00 37.78 99 GLU A N 1
ATOM 798 C CA . GLU A 1 99 ? 18.367 7.803 12.457 1.00 37.78 99 GLU A CA 1
ATOM 799 C C . GLU A 1 99 ? 17.346 6.676 12.225 1.00 37.78 99 GLU A C 1
ATOM 801 O O . GLU A 1 99 ? 16.521 6.399 13.091 1.00 37.78 99 GLU A O 1
ATOM 806 N N . ILE A 1 100 ? 17.490 5.932 11.124 1.00 39.31 100 ILE A N 1
ATOM 807 C CA . ILE A 1 100 ? 16.606 4.817 10.756 1.00 39.31 100 ILE A CA 1
ATOM 808 C C . ILE A 1 100 ? 16.869 3.552 11.602 1.00 39.31 100 ILE A C 1
ATOM 810 O O . ILE A 1 100 ? 15.936 2.814 11.906 1.00 39.31 100 ILE A O 1
ATOM 814 N N . ASP A 1 101 ? 18.092 3.371 12.116 1.00 40.84 101 ASP A N 1
ATOM 815 C CA . ASP A 1 101 ? 18.454 2.230 12.981 1.00 40.84 101 ASP A CA 1
ATOM 816 C C . ASP A 1 101 ? 18.114 2.428 14.467 1.00 40.84 101 ASP A C 1
ATOM 818 O O . ASP A 1 101 ? 18.187 1.490 15.260 1.00 40.84 101 ASP A O 1
ATOM 822 N N . ARG A 1 102 ? 17.677 3.628 14.879 1.00 39.47 102 ARG A N 1
ATOM 823 C CA . ARG A 1 102 ? 17.324 3.884 16.287 1.00 39.47 102 ARG A CA 1
ATOM 824 C C . ARG A 1 102 ? 15.949 3.319 16.668 1.00 39.47 102 ARG A C 1
ATOM 826 O O . ARG A 1 102 ? 15.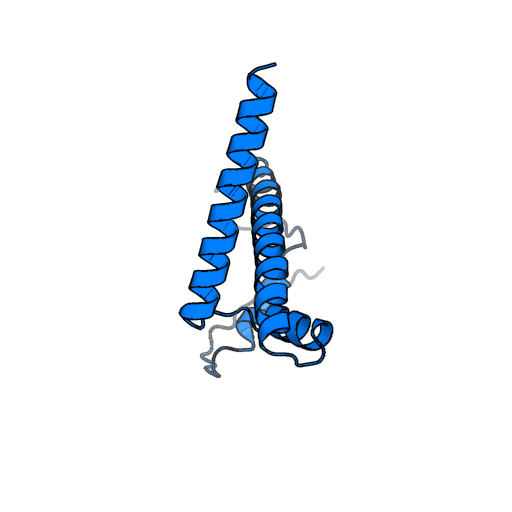713 3.022 17.833 1.00 39.47 102 ARG A O 1
ATOM 833 N N . ILE A 1 103 ? 15.055 3.155 15.691 1.00 41.00 103 ILE A N 1
ATOM 834 C CA . ILE A 1 103 ? 13.689 2.644 15.900 1.00 41.00 103 ILE A CA 1
ATOM 835 C C . ILE A 1 103 ? 13.652 1.112 15.772 1.00 41.00 103 ILE A C 1
ATOM 837 O O . ILE A 1 103 ? 12.889 0.453 16.479 1.00 41.00 103 ILE A O 1
ATOM 841 N N . ALA A 1 104 ? 14.524 0.535 14.938 1.00 40.84 104 ALA A N 1
ATOM 842 C CA . ALA A 1 104 ? 14.655 -0.913 14.776 1.00 40.84 104 ALA A CA 1
ATOM 843 C C . ALA A 1 104 ? 15.314 -1.598 15.992 1.00 40.84 104 ALA A C 1
ATOM 845 O O . ALA A 1 104 ? 14.961 -2.729 16.319 1.00 40.84 104 ALA A O 1
ATOM 846 N N . TRP A 1 105 ? 16.207 -0.901 16.705 1.00 40.00 105 TRP A N 1
ATOM 847 C CA . TRP A 1 105 ? 16.932 -1.434 17.869 1.00 40.00 105 TRP A CA 1
ATOM 848 C C . TRP A 1 105 ? 16.149 -1.372 19.198 1.00 40.00 105 TRP A C 1
ATOM 850 O O . TRP A 1 105 ? 16.518 -2.033 20.161 1.00 40.00 105 TRP A O 1
ATOM 860 N N . ALA A 1 106 ? 15.039 -0.625 19.269 1.00 41.25 106 ALA A N 1
ATOM 861 C CA . ALA A 1 106 ? 14.271 -0.450 20.510 1.00 41.25 106 ALA A CA 1
ATOM 862 C C . ALA A 1 106 ? 13.126 -1.467 20.717 1.00 41.25 106 ALA A C 1
ATOM 864 O O . ALA A 1 106 ? 12.617 -1.584 21.828 1.00 41.25 106 ALA A O 1
ATOM 865 N N . ASN A 1 107 ? 12.700 -2.196 19.676 1.00 47.56 107 ASN A N 1
ATOM 866 C CA . ASN A 1 107 ? 11.459 -2.993 19.707 1.00 47.56 107 ASN A CA 1
ATOM 867 C C . ASN A 1 107 ? 11.654 -4.512 19.589 1.00 47.56 107 ASN A C 1
ATOM 869 O O . ASN A 1 107 ? 10.671 -5.240 19.451 1.00 47.56 107 ASN A O 1
ATOM 873 N N . ARG A 1 108 ? 12.892 -5.016 19.651 1.00 37.44 108 ARG A N 1
ATOM 874 C CA . ARG A 1 108 ? 13.166 -6.455 19.567 1.00 37.44 108 ARG A CA 1
ATOM 875 C C . ARG A 1 108 ? 14.044 -6.906 20.728 1.00 37.44 108 ARG A C 1
ATOM 877 O O . ARG A 1 108 ? 15.246 -7.015 20.586 1.00 37.44 108 ARG A O 1
ATOM 884 N N . GLU A 1 109 ? 13.369 -7.143 21.849 1.00 38.53 109 GLU A N 1
ATOM 885 C CA . GLU A 1 109 ? 13.780 -7.982 22.982 1.00 38.53 109 GLU A CA 1
ATOM 886 C C . GLU A 1 109 ? 15.075 -7.606 23.725 1.00 38.53 109 GLU A C 1
ATOM 888 O O . GLU A 1 109 ? 16.174 -7.545 23.186 1.00 38.53 109 GLU A O 1
ATOM 893 N N . GLY A 1 110 ? 14.925 -7.376 25.031 1.00 42.50 110 GLY A N 1
ATOM 894 C CA . GLY A 1 110 ? 16.011 -7.056 25.946 1.00 42.50 110 GLY A CA 1
ATOM 895 C C . GLY A 1 110 ? 17.017 -8.192 26.104 1.00 42.50 110 GLY A C 1
ATOM 896 O O . GLY A 1 110 ? 16.884 -9.015 27.006 1.00 42.50 110 GLY A O 1
ATOM 897 N N . VAL A 1 111 ? 18.071 -8.157 25.294 1.00 36.88 111 VAL A N 1
ATOM 898 C CA . VAL A 1 111 ? 19.320 -8.876 25.540 1.00 36.88 111 VAL A CA 1
ATOM 899 C C . VAL A 1 111 ? 20.458 -7.863 25.450 1.00 36.88 111 VAL A C 1
ATOM 901 O O . VAL A 1 111 ? 20.882 -7.460 24.370 1.00 36.88 111 VAL A O 1
ATOM 904 N N . TYR A 1 112 ? 20.913 -7.404 26.615 1.00 42.97 112 TYR A N 1
ATOM 905 C CA . TYR A 1 112 ? 22.244 -6.832 26.765 1.00 42.97 112 TYR A CA 1
ATOM 906 C C . TYR A 1 112 ? 23.227 -8.002 26.827 1.00 42.97 112 TYR A C 1
ATOM 908 O O . TYR A 1 112 ? 23.238 -8.720 27.821 1.00 42.97 112 TYR A O 1
ATOM 916 N N . GLU A 1 113 ? 24.070 -8.152 25.811 1.00 34.78 113 GLU A N 1
ATOM 917 C CA . GLU A 1 113 ? 25.400 -8.737 25.986 1.00 34.78 113 GLU A CA 1
ATOM 918 C C . GLU A 1 113 ? 26.431 -7.769 25.389 1.00 34.78 113 GLU A C 1
ATOM 920 O O . GLU A 1 113 ? 26.608 -7.653 24.181 1.00 34.78 113 GLU A O 1
ATOM 925 N N . ASP A 1 114 ? 26.969 -6.934 26.279 1.00 41.47 114 ASP A N 1
ATOM 926 C CA . ASP A 1 114 ? 28.380 -6.552 26.443 1.00 41.47 114 ASP A CA 1
ATOM 927 C C . ASP A 1 114 ? 29.380 -6.652 25.267 1.00 41.47 114 ASP A C 1
ATOM 929 O O . ASP A 1 114 ? 30.535 -7.019 25.458 1.00 41.47 114 ASP A O 1
ATOM 933 N N . GLU A 1 115 ? 29.033 -6.158 24.080 1.00 37.72 115 GLU A N 1
ATOM 934 C CA . GLU A 1 115 ? 30.037 -5.680 23.112 1.00 37.72 115 GLU A CA 1
ATOM 935 C C . GLU A 1 115 ? 29.828 -4.195 22.791 1.00 37.72 115 GLU A C 1
ATOM 937 O O . GLU A 1 115 ? 29.663 -3.748 21.657 1.00 37.72 115 GLU A O 1
ATOM 942 N N . PHE A 1 116 ? 29.867 -3.382 23.849 1.00 41.09 116 PHE A N 1
ATOM 943 C CA . PHE A 1 116 ? 30.331 -2.005 23.715 1.00 41.09 116 PHE A CA 1
ATOM 944 C C . PHE A 1 116 ? 31.764 -2.054 23.183 1.00 41.09 116 PHE A C 1
ATOM 946 O O . PHE A 1 116 ? 32.529 -2.875 23.674 1.00 41.09 116 PHE A O 1
ATOM 953 N N . MET A 1 117 ? 32.145 -1.172 22.252 1.00 39.94 117 MET A N 1
ATOM 954 C CA . MET A 1 117 ? 33.427 -0.437 22.247 1.00 39.94 117 MET A CA 1
ATOM 955 C C . MET A 1 117 ? 33.536 0.459 20.987 1.00 39.94 117 MET A C 1
ATOM 957 O O . MET A 1 117 ? 32.842 0.246 19.996 1.00 39.94 117 MET A O 1
ATOM 961 N N . PRO A 1 118 ? 34.306 1.561 21.041 1.00 38.59 118 PRO A N 1
ATOM 962 C CA . PRO A 1 118 ? 33.766 2.910 20.874 1.00 38.59 118 PRO A CA 1
ATOM 963 C C . PRO A 1 118 ? 34.389 3.691 19.704 1.00 38.59 118 PRO A C 1
ATOM 965 O O . PRO A 1 118 ? 35.454 3.357 19.190 1.00 38.59 118 PRO A O 1
ATOM 968 N N . ALA A 1 119 ? 33.778 4.821 19.326 1.00 34.28 119 ALA A N 1
ATOM 969 C CA . ALA A 1 119 ? 34.424 5.765 18.411 1.00 34.28 119 ALA A CA 1
ATOM 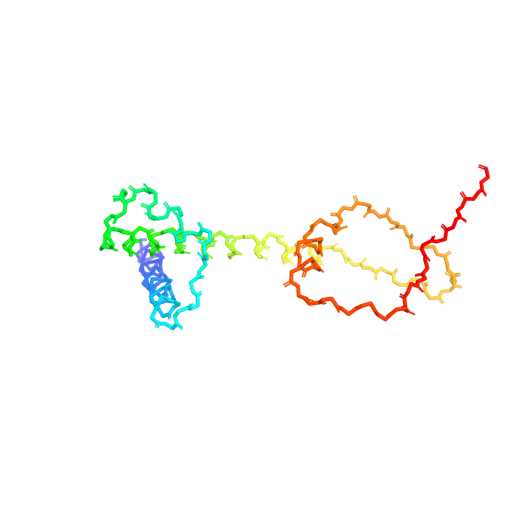970 C C . ALA A 1 119 ? 35.508 6.594 19.147 1.00 34.28 119 ALA A C 1
ATOM 972 O O . ALA A 1 119 ? 35.237 7.126 20.227 1.00 34.28 119 ALA A O 1
ATOM 973 N N . PRO A 1 120 ? 36.719 6.754 18.574 1.00 35.62 120 PRO A N 1
ATOM 974 C CA . PRO A 1 120 ? 37.887 7.269 19.282 1.00 35.62 120 PRO A CA 1
ATOM 975 C C . PRO A 1 120 ? 37.800 8.769 19.583 1.00 35.62 120 PRO A C 1
ATOM 977 O O . PRO A 1 120 ? 37.306 9.574 18.785 1.00 35.62 120 PRO A O 1
ATOM 980 N N . ILE A 1 121 ? 38.346 9.126 20.744 1.00 41.84 121 ILE A N 1
ATOM 981 C CA . ILE A 1 121 ? 38.524 10.491 21.238 1.00 41.84 121 ILE A CA 1
ATOM 982 C C . ILE A 1 121 ? 39.626 11.168 20.414 1.00 41.84 121 ILE A C 1
ATOM 984 O O . ILE A 1 121 ? 40.758 10.689 20.387 1.00 41.84 121 ILE A O 1
ATOM 988 N N . LEU A 1 122 ? 39.338 12.319 19.805 1.00 34.78 122 LEU A N 1
ATOM 989 C CA . LEU A 1 122 ? 40.381 13.230 19.328 1.00 34.78 122 LEU A CA 1
ATOM 990 C C . LEU A 1 122 ? 40.411 14.458 20.240 1.00 34.78 122 LEU A C 1
ATOM 992 O O . LEU A 1 122 ? 39.612 15.376 20.089 1.00 34.78 122 LEU A O 1
ATOM 996 N N . LYS A 1 123 ? 41.340 14.442 21.203 1.00 40.00 123 LYS A N 1
ATOM 997 C CA . LYS A 1 123 ? 41.813 15.642 21.904 1.00 40.00 123 LYS A CA 1
ATOM 998 C C . LYS A 1 123 ? 42.863 16.327 21.034 1.00 40.00 123 LYS A C 1
ATOM 1000 O O . LYS A 1 123 ? 43.847 15.673 20.690 1.00 40.00 123 LYS A O 1
ATOM 1005 N N . LYS A 1 124 ? 42.700 17.623 20.783 1.00 41.66 124 LYS A N 1
ATOM 1006 C CA . LYS A 1 124 ? 43.710 18.644 21.090 1.00 41.66 124 LYS A CA 1
ATOM 1007 C C . LYS A 1 124 ? 42.988 19.928 21.459 1.00 41.66 124 LYS A C 1
ATOM 1009 O O . LYS A 1 124 ? 42.059 20.288 20.710 1.00 41.66 124 LYS A O 1
#

Secondary structure (DSSP, 8-state):
-HHHHHHHHHHHHHHHHHHHHHHHHHHTT---HHHHHHHHHHHTT-HHHHHHHHHHHHHHHHHHHHHHHHHHHHHHHH------TTSS----------STHHHHSSSS----------PPP---